Protein AF-Q0AUW6-F1 (afdb_monomer_lite)

Organism: Syntrophomonas wolfei subsp. wolfei (strain DSM 2245B / Goettingen) (NCBI:txid335541)

Sequence (126 aa):
MKEVIQAVCSNRLVLLEAATELVDLLIDYTGIEPEFVSKVCRELIRFVGPDIGNISTSLALLAEPLTNIALTLHRHPDYRDIGLQMFEELISLNIRETRSALDILDRRLLKTTNTPFRPRRRRKKS

pLDDT: mean 77.43, std 13.71, range [48.94, 93.38]

Structure (mmCIF, N/CA/C/O backbone):
data_AF-Q0AUW6-F1
#
_entry.id   AF-Q0AUW6-F1
#
loop_
_atom_site.group_PDB
_atom_site.id
_atom_site.type_symbol
_atom_site.label_atom_id
_atom_site.label_alt_id
_atom_site.label_comp_id
_atom_site.label_asym_id
_atom_site.label_entity_id
_atom_site.label_seq_id
_atom_site.pdbx_PDB_ins_code
_atom_site.Cartn_x
_atom_site.Cartn_y
_atom_site.Cartn_z
_atom_site.occupancy
_atom_site.B_iso_or_equiv
_atom_site.auth_seq_id
_atom_site.auth_comp_id
_atom_site.auth_asym_id
_atom_site.auth_atom_id
_atom_site.pdbx_PDB_model_num
ATOM 1 N N . MET A 1 1 ? -11.856 14.181 1.381 1.00 73.56 1 MET A N 1
ATOM 2 C CA . MET A 1 1 ? -10.451 13.763 1.147 1.00 73.56 1 MET A CA 1
ATOM 3 C C . MET A 1 1 ? -10.336 12.280 0.795 1.00 73.56 1 MET A C 1
ATOM 5 O O . MET A 1 1 ? -9.754 11.982 -0.236 1.00 73.56 1 MET A O 1
ATOM 9 N N . LYS A 1 2 ? -10.949 11.354 1.553 1.00 77.00 2 LYS A N 1
ATOM 10 C CA . LYS A 1 2 ? -10.939 9.906 1.238 1.00 77.00 2 LYS A CA 1
ATOM 11 C C . LYS A 1 2 ? -11.475 9.553 -0.156 1.00 77.00 2 LYS A C 1
ATOM 13 O O . LYS A 1 2 ? -10.849 8.768 -0.854 1.00 77.00 2 LYS A O 1
ATOM 18 N N . GLU A 1 3 ? -12.573 10.176 -0.581 1.00 81.44 3 GLU A N 1
ATOM 19 C CA . GLU A 1 3 ? -13.159 9.971 -1.919 1.00 81.44 3 GLU A CA 1
ATOM 20 C C . GLU A 1 3 ? -12.208 10.391 -3.049 1.00 81.44 3 GLU A C 1
ATOM 22 O O . GLU A 1 3 ? -12.113 9.713 -4.066 1.00 81.44 3 GLU A O 1
ATOM 27 N N . VAL A 1 4 ? -11.444 11.471 -2.846 1.00 81.75 4 VAL A N 1
ATOM 28 C CA . VAL A 1 4 ? -10.431 11.934 -3.809 1.00 81.75 4 VAL A CA 1
ATOM 29 C C . VAL A 1 4 ? -9.301 10.913 -3.909 1.00 81.75 4 VAL A C 1
ATOM 31 O O . VAL A 1 4 ? -8.920 10.533 -5.009 1.00 81.75 4 VAL A O 1
ATOM 34 N N . ILE A 1 5 ? -8.813 10.404 -2.774 1.00 81.19 5 ILE A N 1
ATOM 35 C CA . ILE A 1 5 ? -7.769 9.370 -2.753 1.00 81.19 5 ILE A CA 1
ATOM 36 C C . ILE A 1 5 ? -8.269 8.078 -3.417 1.00 81.19 5 ILE A C 1
ATOM 38 O O . ILE A 1 5 ? -7.539 7.465 -4.189 1.00 81.19 5 ILE A O 1
ATOM 42 N N . GLN A 1 6 ? -9.523 7.683 -3.188 1.00 80.81 6 GLN A N 1
ATOM 43 C CA . GLN A 1 6 ? -10.125 6.528 -3.864 1.00 80.81 6 GLN A CA 1
ATOM 44 C C . GLN A 1 6 ? -10.243 6.731 -5.380 1.00 80.81 6 GLN A C 1
ATOM 46 O O . GLN A 1 6 ? -9.961 5.808 -6.146 1.00 80.81 6 GLN A O 1
ATOM 51 N N . ALA A 1 7 ? -10.614 7.934 -5.823 1.00 81.06 7 ALA A N 1
ATOM 52 C CA . ALA A 1 7 ? -10.652 8.273 -7.241 1.00 81.06 7 ALA A CA 1
ATOM 53 C C . ALA A 1 7 ? -9.251 8.210 -7.876 1.00 81.06 7 ALA A C 1
ATOM 55 O O . ALA A 1 7 ? -9.108 7.663 -8.969 1.00 81.06 7 ALA A O 1
ATOM 56 N N . VAL A 1 8 ? -8.215 8.676 -7.165 1.00 82.12 8 VAL A N 1
ATOM 57 C CA . VAL A 1 8 ? -6.808 8.531 -7.581 1.00 82.12 8 VAL A CA 1
ATOM 58 C C . VAL A 1 8 ? -6.421 7.055 -7.684 1.00 82.12 8 VAL A C 1
ATOM 60 O O . VAL A 1 8 ? -5.900 6.641 -8.714 1.00 82.12 8 VAL A O 1
ATOM 63 N N . CYS A 1 9 ? -6.757 6.230 -6.686 1.00 80.81 9 CYS A N 1
ATOM 64 C CA . CYS A 1 9 ? -6.477 4.786 -6.705 1.00 80.81 9 CYS A CA 1
ATOM 65 C C . CYS A 1 9 ? -7.161 4.051 -7.868 1.00 80.81 9 CYS A C 1
ATOM 67 O O . CYS A 1 9 ? -6.681 3.012 -8.309 1.00 80.81 9 CYS A O 1
ATOM 69 N N . SER A 1 10 ? -8.272 4.588 -8.377 1.00 84.00 10 SER A N 1
ATOM 70 C CA . SER A 1 10 ? -9.023 4.001 -9.492 1.00 84.00 10 SER A CA 1
ATOM 71 C C . SER A 1 10 ? -8.428 4.336 -10.867 1.00 84.00 10 SER A C 1
ATOM 73 O O . SER A 1 10 ? -8.835 3.746 -11.868 1.00 84.00 10 SER A O 1
ATOM 75 N N . ASN A 1 11 ? -7.474 5.272 -10.947 1.00 85.44 11 ASN A N 1
ATOM 76 C CA . ASN A 1 11 ? -6.841 5.687 -12.195 1.00 85.44 11 ASN A CA 1
ATOM 77 C C . ASN A 1 11 ? -5.327 5.462 -12.138 1.00 85.44 11 ASN A C 1
ATOM 79 O O . ASN A 1 11 ? -4.599 6.230 -11.517 1.00 85.44 11 ASN A O 1
ATOM 83 N N . ARG A 1 12 ? -4.840 4.443 -12.860 1.00 81.31 12 ARG A N 1
ATOM 84 C CA . ARG A 1 12 ? -3.423 4.050 -12.844 1.00 81.31 12 ARG A CA 1
ATOM 85 C C . ARG A 1 12 ? -2.466 5.194 -13.189 1.00 81.31 12 ARG A C 1
ATOM 87 O O . ARG A 1 12 ? -1.431 5.299 -12.549 1.00 81.31 12 ARG A O 1
ATOM 94 N N . LEU A 1 13 ? -2.775 6.027 -14.185 1.00 83.06 13 LEU A N 1
ATOM 95 C CA . LEU A 1 13 ? -1.857 7.096 -14.604 1.00 83.06 13 LEU A CA 1
ATOM 96 C C . LEU A 1 13 ? -1.721 8.165 -13.518 1.00 83.06 13 LEU A C 1
ATOM 98 O O . LEU A 1 13 ? -0.608 8.538 -13.164 1.00 83.06 13 LEU A O 1
ATOM 102 N N . VAL A 1 14 ? -2.849 8.584 -12.944 1.00 85.56 14 VAL A N 1
ATOM 103 C CA . VAL A 1 14 ? -2.870 9.570 -11.854 1.00 85.56 14 VAL A CA 1
ATOM 104 C C . VAL A 1 14 ? -2.225 8.992 -10.594 1.00 85.56 14 VAL A C 1
ATOM 106 O O . VAL A 1 14 ? -1.473 9.681 -9.913 1.00 85.56 14 VAL A O 1
ATOM 109 N N . LEU A 1 15 ? -2.474 7.712 -10.303 1.00 83.94 15 LEU A N 1
ATOM 110 C CA . LEU A 1 15 ? -1.857 7.017 -9.180 1.00 83.94 15 LEU A CA 1
ATOM 111 C C . LEU A 1 15 ? -0.336 6.949 -9.319 1.00 83.94 15 LEU A C 1
ATOM 113 O O . LEU A 1 15 ? 0.348 7.156 -8.329 1.00 83.94 15 LEU A O 1
ATOM 117 N N . LEU A 1 16 ? 0.190 6.679 -10.519 1.00 81.81 16 LEU A N 1
ATOM 118 C CA . LEU A 1 16 ? 1.634 6.638 -10.774 1.00 81.81 16 LEU A CA 1
ATOM 119 C C . LEU A 1 16 ? 2.290 8.004 -10.566 1.00 81.81 16 LEU A C 1
ATOM 121 O O . LEU A 1 16 ? 3.367 8.078 -9.982 1.00 81.81 16 LEU A O 1
ATOM 125 N N . GLU A 1 17 ? 1.639 9.070 -11.027 1.00 84.81 17 GLU A N 1
ATOM 126 C CA . GLU A 1 17 ? 2.150 10.436 -10.905 1.00 84.81 17 GLU A CA 1
ATOM 127 C C . GLU A 1 17 ? 2.133 10.923 -9.448 1.00 84.81 17 GLU A C 1
ATOM 129 O O . GLU A 1 17 ? 3.096 11.530 -8.988 1.00 84.81 17 GLU A O 1
ATOM 134 N N . ALA A 1 18 ? 1.086 10.577 -8.695 1.00 86.69 18 ALA A N 1
ATOM 135 C CA . ALA A 1 18 ? 0.919 10.973 -7.298 1.00 86.69 18 ALA A CA 1
ATOM 136 C C . ALA A 1 18 ? 1.488 9.964 -6.281 1.00 86.69 18 ALA A C 1
ATOM 138 O O . ALA A 1 18 ? 1.356 10.182 -5.078 1.00 86.69 18 ALA A O 1
ATOM 139 N N . ALA A 1 19 ? 2.081 8.845 -6.718 1.00 85.69 19 ALA A N 1
ATOM 140 C CA . ALA A 1 19 ? 2.393 7.708 -5.845 1.00 85.69 19 ALA A CA 1
ATOM 141 C C . ALA A 1 19 ? 3.298 8.091 -4.666 1.00 85.69 19 ALA A C 1
ATOM 143 O O . ALA A 1 19 ? 3.030 7.695 -3.535 1.00 85.69 19 ALA A O 1
ATOM 144 N N . THR A 1 20 ? 4.344 8.875 -4.923 1.00 85.88 20 THR A N 1
ATOM 145 C CA . THR A 1 20 ? 5.307 9.300 -3.897 1.00 85.88 20 THR A CA 1
ATOM 146 C C . THR A 1 20 ? 4.659 10.196 -2.856 1.00 85.88 20 THR A C 1
ATOM 148 O O . THR A 1 20 ? 4.694 9.882 -1.671 1.00 85.88 20 THR A O 1
ATOM 151 N N . GLU A 1 21 ? 3.985 11.254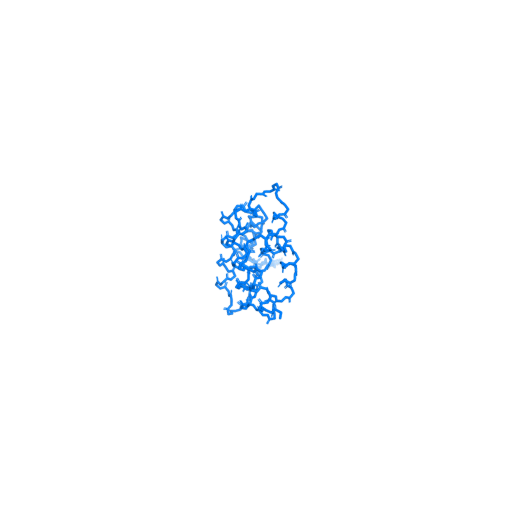 -3.303 1.00 87.69 21 GLU A N 1
ATOM 152 C CA . GLU A 1 21 ? 3.299 12.204 -2.422 1.00 87.69 21 GLU A CA 1
ATOM 153 C C . GLU A 1 21 ? 2.191 11.518 -1.614 1.00 87.69 21 GLU A C 1
ATOM 155 O O . GLU A 1 21 ? 1.995 11.799 -0.430 1.00 87.69 21 GLU A O 1
ATOM 160 N N . LEU A 1 22 ? 1.478 10.581 -2.245 1.00 88.56 22 LEU A N 1
ATOM 161 C CA . LEU A 1 22 ? 0.434 9.804 -1.598 1.00 88.56 22 LEU A CA 1
ATOM 162 C C . LEU A 1 22 ? 1.011 8.883 -0.521 1.00 88.56 22 LEU A C 1
ATOM 164 O O . LEU A 1 22 ? 0.459 8.823 0.573 1.00 88.56 22 LEU A O 1
ATOM 168 N N . VAL A 1 23 ? 2.101 8.168 -0.804 1.00 89.19 23 VAL A N 1
ATOM 169 C CA . VAL A 1 23 ? 2.736 7.276 0.175 1.00 89.19 23 VAL A CA 1
ATOM 170 C C . VAL A 1 23 ? 3.295 8.067 1.353 1.00 89.19 23 VAL A C 1
ATOM 172 O O . VAL A 1 23 ? 3.044 7.673 2.490 1.00 89.19 23 VAL A O 1
ATOM 175 N N . ASP A 1 24 ? 3.959 9.197 1.103 1.00 88.19 24 ASP A N 1
ATOM 176 C CA . ASP A 1 24 ? 4.466 10.074 2.163 1.00 88.19 24 ASP A CA 1
ATOM 177 C C . ASP A 1 24 ? 3.335 10.556 3.080 1.00 88.19 24 ASP A C 1
ATOM 179 O O . ASP A 1 24 ? 3.449 10.479 4.303 1.00 88.19 24 ASP A O 1
ATOM 183 N N . LEU A 1 25 ? 2.193 10.953 2.505 1.00 88.88 25 LEU A N 1
ATOM 184 C CA . LEU A 1 25 ? 1.008 11.325 3.278 1.00 88.88 25 LEU A CA 1
ATOM 185 C C . LEU A 1 25 ? 0.486 10.159 4.134 1.00 88.88 25 LEU A C 1
ATOM 187 O O . LEU A 1 25 ? 0.053 10.369 5.264 1.00 88.88 25 LEU A O 1
ATOM 191 N N . LEU A 1 26 ? 0.493 8.926 3.620 1.00 88.94 26 LEU A N 1
ATOM 192 C CA . LEU A 1 26 ? -0.078 7.765 4.314 1.00 88.94 26 LEU A CA 1
ATOM 193 C C . LEU A 1 26 ? 0.740 7.309 5.528 1.00 88.94 26 LEU A C 1
ATOM 195 O O . LEU A 1 26 ? 0.167 6.692 6.433 1.00 88.94 26 LEU A O 1
ATOM 199 N N . ILE A 1 27 ? 2.041 7.617 5.587 1.00 88.25 27 ILE A N 1
ATOM 200 C CA . ILE A 1 27 ? 2.907 7.262 6.724 1.00 88.25 27 ILE A CA 1
ATOM 201 C C . ILE A 1 27 ? 2.308 7.800 8.027 1.00 88.25 27 ILE A C 1
ATOM 203 O O . ILE A 1 27 ? 2.071 7.031 8.963 1.00 88.25 27 ILE A O 1
ATOM 207 N N . ASP A 1 28 ? 1.954 9.085 8.051 1.00 87.25 28 ASP A N 1
ATOM 208 C CA . ASP A 1 28 ? 1.410 9.750 9.240 1.00 87.25 28 ASP A CA 1
ATOM 209 C C . ASP A 1 28 ? 0.012 9.236 9.623 1.00 87.25 28 ASP A C 1
ATOM 211 O O . ASP A 1 28 ? -0.367 9.228 10.797 1.00 87.25 28 ASP A O 1
ATOM 215 N N . TYR A 1 29 ? -0.753 8.738 8.649 1.00 87.81 29 TYR A N 1
ATOM 216 C CA . TYR A 1 29 ? -2.094 8.195 8.877 1.00 87.81 29 TYR A CA 1
ATOM 217 C C . TYR A 1 29 ? -2.095 6.720 9.286 1.00 87.81 29 TYR A C 1
ATOM 219 O O . TYR A 1 29 ? -3.129 6.223 9.734 1.00 87.81 29 TYR A O 1
ATOM 227 N N . THR A 1 30 ? -0.965 6.012 9.191 1.00 89.06 30 THR A N 1
ATOM 228 C CA . THR A 1 30 ? -0.908 4.554 9.417 1.00 89.06 30 THR A CA 1
ATOM 229 C C . THR A 1 30 ? -1.336 4.163 10.834 1.00 89.06 30 THR A C 1
ATOM 231 O O . THR A 1 30 ? -1.976 3.131 11.022 1.00 89.06 30 THR A O 1
ATOM 234 N N . GLY A 1 31 ? -1.030 4.997 11.833 1.00 84.12 31 GLY A N 1
ATOM 235 C CA . GLY A 1 31 ? -1.442 4.776 13.224 1.00 84.12 31 GLY A CA 1
ATOM 236 C C . GLY A 1 31 ? -2.837 5.305 13.578 1.00 84.12 31 GLY A C 1
ATOM 237 O O . GLY A 1 31 ? -3.364 4.940 14.624 1.00 84.12 31 GLY A O 1
ATOM 238 N N . ILE A 1 32 ? -3.425 6.162 12.738 1.00 88.50 32 ILE A N 1
ATOM 239 C CA . ILE A 1 32 ? -4.703 6.842 13.008 1.00 88.50 32 ILE A CA 1
ATOM 240 C C . ILE A 1 32 ? -5.846 6.127 12.282 1.00 88.50 32 ILE A C 1
ATOM 242 O O . ILE A 1 32 ? -6.893 5.863 12.868 1.00 88.50 32 ILE A O 1
ATOM 246 N N . GLU A 1 33 ? -5.638 5.786 11.009 1.00 90.38 33 GLU A N 1
ATOM 247 C CA . GLU A 1 33 ? -6.628 5.143 10.144 1.00 90.38 33 GLU A CA 1
ATOM 248 C C . GLU A 1 33 ? -6.039 3.914 9.421 1.00 90.38 33 GLU A C 1
ATOM 250 O O . GLU A 1 33 ? -5.966 3.884 8.186 1.00 90.38 33 GLU A O 1
ATOM 255 N N . PRO A 1 34 ? -5.637 2.866 10.163 1.00 90.88 34 PRO A N 1
ATOM 256 C CA . PRO A 1 34 ? -4.966 1.692 9.598 1.00 90.88 34 PRO A CA 1
ATOM 257 C C . PRO A 1 34 ? -5.803 0.969 8.532 1.00 90.88 34 PRO A C 1
ATOM 259 O O . PRO A 1 34 ? -5.256 0.471 7.545 1.00 90.88 34 PRO A O 1
ATOM 262 N N . GLU A 1 35 ? -7.135 0.967 8.663 1.00 91.50 35 GLU A N 1
ATOM 263 C CA . GLU A 1 35 ? -8.027 0.390 7.652 1.00 91.50 35 GLU A CA 1
ATOM 264 C C . GLU A 1 35 ? -7.864 1.074 6.297 1.00 91.50 35 GLU A C 1
ATOM 266 O O . GLU A 1 35 ? -7.674 0.414 5.272 1.00 91.50 35 GLU A O 1
ATOM 271 N N . PHE A 1 36 ? -7.928 2.406 6.306 1.00 89.88 36 PHE A N 1
ATOM 272 C CA . PHE A 1 36 ? -7.871 3.228 5.109 1.00 89.88 36 PHE A CA 1
ATOM 273 C C . PHE A 1 36 ? -6.500 3.114 4.451 1.00 89.88 36 PHE A C 1
ATOM 275 O O . PHE A 1 36 ? -6.417 2.818 3.259 1.00 89.88 36 PHE A O 1
ATOM 282 N N . VAL A 1 37 ? -5.435 3.238 5.247 1.00 92.00 37 VAL A N 1
ATOM 283 C CA . VAL A 1 37 ? -4.059 3.094 4.764 1.00 92.00 37 VAL A CA 1
ATOM 284 C C . VAL A 1 37 ? -3.838 1.721 4.135 1.00 92.00 37 VAL A C 1
ATOM 286 O O . VAL A 1 37 ? -3.299 1.636 3.032 1.00 92.00 37 VAL A O 1
ATOM 289 N N . SER A 1 38 ? -4.322 0.646 4.765 1.00 91.25 38 SER A N 1
ATOM 290 C CA . SER A 1 38 ? -4.155 -0.706 4.225 1.00 91.25 38 SER A CA 1
ATOM 291 C C . SER A 1 38 ? -4.885 -0.937 2.900 1.00 91.25 38 SER A C 1
ATOM 293 O O . SER A 1 38 ? -4.426 -1.729 2.077 1.00 91.25 38 SER A O 1
ATOM 295 N N . LYS A 1 39 ? -6.029 -0.275 2.682 1.00 90.75 39 LYS A N 1
ATOM 296 C CA . LYS A 1 39 ? -6.779 -0.355 1.420 1.00 90.75 39 LYS A CA 1
ATOM 297 C C . LYS A 1 39 ? -6.028 0.371 0.311 1.00 90.75 39 LYS A C 1
ATOM 299 O O . LYS A 1 39 ? -5.798 -0.207 -0.745 1.00 90.75 39 LYS A O 1
ATOM 304 N N . VAL A 1 40 ? -5.593 1.602 0.579 1.00 90.00 40 VAL A N 1
ATOM 305 C CA . VAL A 1 40 ? -4.870 2.423 -0.401 1.00 90.00 40 VAL A CA 1
ATOM 306 C C . VAL A 1 40 ? -3.534 1.783 -0.779 1.00 90.00 40 VAL A C 1
ATOM 308 O O . VAL A 1 40 ? -3.236 1.641 -1.961 1.00 90.00 40 VAL A O 1
ATOM 311 N N . CYS A 1 41 ? -2.756 1.324 0.204 1.00 90.38 41 CYS A N 1
ATOM 312 C CA . CYS A 1 41 ? -1.459 0.706 -0.064 1.00 90.38 41 CYS A CA 1
ATOM 313 C C . CYS A 1 41 ? -1.584 -0.607 -0.844 1.00 90.38 41 CYS A C 1
ATOM 315 O O . CYS A 1 41 ? -0.736 -0.883 -1.684 1.00 90.38 41 CYS A O 1
ATOM 317 N N . ARG A 1 42 ? -2.640 -1.402 -0.618 1.00 89.94 42 ARG A N 1
ATOM 318 C CA . ARG A 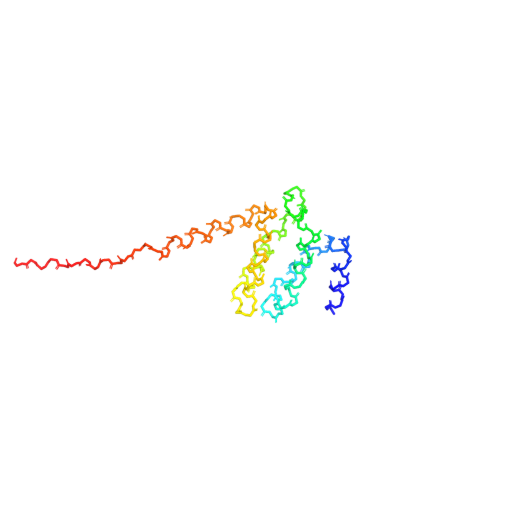1 42 ? -2.881 -2.620 -1.407 1.00 89.94 42 ARG A CA 1
ATOM 319 C C . ARG A 1 42 ? -3.204 -2.321 -2.863 1.00 89.94 42 ARG A C 1
ATOM 321 O O . ARG A 1 42 ? -2.649 -2.971 -3.743 1.00 89.94 42 ARG A O 1
ATOM 328 N N . GLU A 1 43 ? -4.038 -1.320 -3.133 1.00 88.25 43 GLU A N 1
ATOM 329 C CA . GLU A 1 43 ? -4.275 -0.892 -4.517 1.00 88.25 43 GLU A CA 1
ATOM 330 C C . GLU A 1 43 ? -2.984 -0.361 -5.157 1.00 88.25 43 GLU A C 1
ATOM 332 O O . GLU A 1 43 ? -2.669 -0.700 -6.297 1.00 88.25 43 GLU A O 1
ATOM 337 N N . LEU A 1 44 ? -2.170 0.386 -4.408 1.00 87.62 44 LEU A N 1
ATOM 338 C CA . LEU A 1 44 ? -0.882 0.873 -4.897 1.00 87.62 44 LEU A CA 1
ATOM 339 C C . LEU A 1 44 ? 0.078 -0.278 -5.233 1.00 87.62 44 LEU A C 1
ATOM 341 O O . LEU A 1 44 ? 0.609 -0.318 -6.341 1.00 87.62 44 LEU A O 1
ATOM 345 N N . ILE A 1 45 ? 0.247 -1.257 -4.341 1.00 86.94 45 ILE A N 1
ATOM 346 C CA . ILE A 1 45 ? 1.063 -2.457 -4.594 1.00 86.94 45 ILE A CA 1
ATOM 347 C C . ILE A 1 45 ? 0.529 -3.227 -5.810 1.00 86.94 45 ILE A C 1
ATOM 349 O O . ILE A 1 45 ? 1.307 -3.668 -6.652 1.00 86.94 45 ILE A O 1
ATOM 353 N N . ARG A 1 46 ? -0.792 -3.331 -5.969 1.00 85.12 46 ARG A N 1
ATOM 354 C CA . ARG A 1 46 ? -1.414 -4.015 -7.107 1.00 85.12 46 ARG A CA 1
ATOM 355 C C . ARG A 1 46 ? -1.130 -3.334 -8.450 1.00 85.12 46 ARG A C 1
ATOM 357 O O . ARG A 1 46 ? -0.869 -4.026 -9.432 1.00 85.12 46 ARG A O 1
ATOM 364 N N . PHE A 1 47 ? -1.214 -2.005 -8.517 1.00 81.56 47 PHE A N 1
ATOM 365 C CA . PHE A 1 47 ? -1.088 -1.258 -9.778 1.00 81.56 47 PHE A CA 1
ATOM 366 C C . PHE A 1 47 ? 0.340 -0.840 -10.123 1.00 81.56 47 PHE A C 1
ATOM 368 O O . PHE A 1 47 ? 0.663 -0.701 -11.306 1.00 81.56 47 PHE A O 1
ATOM 375 N N . VAL A 1 48 ? 1.160 -0.612 -9.100 1.00 76.00 48 VAL A N 1
ATOM 376 C CA . VAL A 1 48 ? 2.504 -0.031 -9.203 1.00 76.00 48 VAL A CA 1
ATOM 377 C C . VAL A 1 48 ? 3.580 -1.064 -8.851 1.00 76.00 48 VAL A C 1
ATOM 379 O O . VAL A 1 48 ? 4.715 -0.931 -9.288 1.00 76.00 48 VAL A O 1
ATOM 382 N N . GLY A 1 49 ? 3.242 -2.142 -8.135 1.00 72.50 49 GLY A N 1
ATOM 383 C CA . GLY A 1 49 ? 4.181 -3.174 -7.669 1.00 72.50 49 GLY A CA 1
ATOM 384 C C . GLY A 1 49 ? 5.167 -3.720 -8.709 1.00 72.50 49 GLY A C 1
ATOM 385 O O . GLY A 1 49 ? 6.357 -3.799 -8.395 1.00 72.50 49 GLY A O 1
ATOM 386 N N . PRO A 1 50 ? 4.743 -4.045 -9.948 1.00 72.94 50 PRO A N 1
ATOM 387 C CA . PRO A 1 50 ? 5.665 -4.477 -11.001 1.00 72.94 50 PRO A CA 1
ATOM 388 C C . PRO A 1 50 ? 6.727 -3.426 -11.357 1.00 72.94 50 PRO A C 1
ATOM 390 O O . PRO A 1 50 ? 7.853 -3.782 -11.701 1.00 72.94 50 PRO A O 1
ATOM 393 N N . ASP A 1 51 ? 6.378 -2.143 -11.246 1.00 69.75 51 ASP A N 1
ATOM 394 C CA . ASP A 1 51 ? 7.262 -1.016 -11.534 1.00 69.75 51 ASP A CA 1
ATOM 395 C C . ASP A 1 51 ? 8.172 -0.697 -10.325 1.00 69.75 51 ASP A C 1
ATOM 397 O O . ASP A 1 51 ? 9.335 -0.349 -10.517 1.00 69.75 51 ASP A O 1
ATOM 401 N N . ILE A 1 52 ? 7.708 -0.921 -9.083 1.00 67.25 52 ILE A N 1
ATOM 402 C CA . ILE A 1 52 ? 8.506 -0.753 -7.843 1.00 67.25 52 ILE A CA 1
ATOM 403 C C . ILE A 1 52 ? 9.699 -1.721 -7.805 1.00 67.25 52 ILE A C 1
ATOM 405 O O . ILE A 1 52 ? 10.786 -1.356 -7.362 1.00 67.25 52 ILE A O 1
ATOM 409 N N . GLY A 1 53 ? 9.527 -2.948 -8.306 1.00 61.75 53 GLY A N 1
ATOM 410 C CA . GLY A 1 53 ? 10.615 -3.929 -8.414 1.00 61.75 53 GLY A CA 1
ATOM 411 C C . GLY A 1 53 ? 11.695 -3.553 -9.442 1.00 61.75 53 GLY A C 1
ATOM 412 O O . GLY A 1 53 ? 12.766 -4.166 -9.474 1.00 61.75 53 GLY A O 1
ATOM 413 N N . ASN A 1 54 ? 11.445 -2.543 -10.281 1.00 68.56 54 ASN A N 1
ATOM 414 C CA . ASN A 1 54 ? 12.402 -2.048 -11.258 1.00 68.56 54 ASN A CA 1
ATOM 415 C C . ASN A 1 54 ? 13.199 -0.858 -10.694 1.00 68.56 54 ASN A C 1
ATOM 417 O O . ASN A 1 54 ? 12.759 0.290 -10.743 1.00 68.56 54 ASN A O 1
ATOM 421 N N . ILE A 1 55 ? 14.426 -1.144 -10.244 1.00 59.44 55 ILE A N 1
ATOM 422 C CA . ILE A 1 55 ? 15.384 -0.202 -9.622 1.00 59.44 55 ILE A CA 1
ATOM 423 C C . ILE A 1 55 ? 15.689 1.027 -10.505 1.00 59.44 55 ILE A C 1
ATOM 425 O O . ILE A 1 55 ? 16.144 2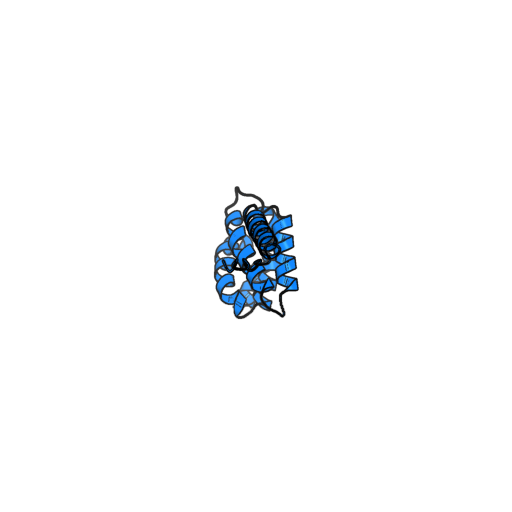.052 -10.009 1.00 59.44 55 ILE A O 1
ATOM 429 N N . SER A 1 56 ? 15.440 0.948 -11.815 1.00 58.34 56 SER A N 1
ATOM 430 C CA . SER A 1 56 ? 15.650 2.070 -12.741 1.00 58.34 56 SER A CA 1
ATOM 431 C C . SER A 1 56 ? 14.511 3.100 -12.761 1.00 58.34 56 SER A C 1
ATOM 433 O O . SER A 1 56 ? 14.620 4.109 -13.456 1.00 58.34 56 SER A O 1
ATOM 435 N N . THR A 1 57 ? 13.431 2.871 -12.008 1.00 70.25 57 THR A N 1
ATOM 436 C CA . THR A 1 57 ? 12.273 3.770 -11.937 1.00 70.25 57 THR A CA 1
ATOM 437 C C . THR A 1 57 ? 12.294 4.610 -10.660 1.00 70.25 57 THR A C 1
ATOM 439 O O . THR A 1 57 ? 12.750 4.163 -9.608 1.00 70.25 57 THR A O 1
ATOM 442 N N . SER A 1 58 ? 11.737 5.823 -10.721 1.00 70.69 58 SER A N 1
ATOM 443 C CA . SER A 1 58 ? 11.505 6.664 -9.535 1.00 70.69 58 SER A CA 1
ATOM 444 C C . SER A 1 58 ? 10.624 5.978 -8.483 1.00 70.69 58 SER A C 1
ATOM 446 O O . SER A 1 58 ? 10.697 6.309 -7.304 1.00 70.69 58 SER A O 1
ATOM 448 N N . LEU A 1 59 ? 9.833 4.984 -8.894 1.00 75.75 59 LEU A N 1
ATOM 449 C CA . LEU A 1 59 ? 8.919 4.221 -8.047 1.00 75.75 59 LEU A CA 1
ATOM 450 C C . LEU A 1 59 ? 9.641 3.225 -7.134 1.00 75.75 59 LEU A C 1
ATOM 452 O O . LEU A 1 59 ? 9.077 2.826 -6.118 1.00 75.75 59 LEU A O 1
ATOM 456 N N . ALA A 1 60 ? 10.900 2.881 -7.424 1.00 75.00 60 ALA A N 1
ATOM 457 C CA . ALA A 1 60 ? 11.732 2.102 -6.510 1.00 75.00 60 ALA A CA 1
ATOM 458 C C . ALA A 1 60 ? 11.910 2.806 -5.149 1.00 75.00 60 ALA A C 1
ATOM 460 O O . ALA A 1 60 ? 12.081 2.141 -4.133 1.00 75.00 60 ALA A O 1
ATOM 461 N N . LEU A 1 61 ? 11.791 4.140 -5.093 1.00 79.12 61 LEU A N 1
ATOM 462 C CA . LEU A 1 61 ? 11.844 4.906 -3.842 1.00 79.12 61 LEU A CA 1
ATOM 463 C C . LEU A 1 61 ? 10.654 4.624 -2.909 1.00 79.12 61 LEU A C 1
ATOM 465 O O . LEU A 1 61 ? 10.748 4.875 -1.712 1.00 79.12 61 LEU A O 1
ATOM 469 N N . LEU A 1 62 ? 9.554 4.062 -3.423 1.00 83.81 62 LEU A N 1
ATOM 470 C CA . LEU A 1 62 ? 8.373 3.709 -2.623 1.00 83.81 62 LEU A CA 1
ATOM 471 C C . LEU A 1 62 ? 8.576 2.430 -1.801 1.00 83.81 62 LEU A C 1
ATOM 473 O O . LEU A 1 62 ? 7.818 2.161 -0.871 1.00 83.81 62 LEU A O 1
ATOM 477 N N . ALA A 1 63 ? 9.608 1.651 -2.124 1.00 81.62 63 ALA A N 1
ATOM 478 C CA . ALA A 1 63 ? 9.969 0.406 -1.464 1.00 81.62 63 ALA A CA 1
ATOM 479 C C . ALA A 1 63 ? 10.080 0.528 0.063 1.00 81.62 63 ALA A C 1
ATOM 481 O O . ALA A 1 63 ? 9.440 -0.215 0.813 1.00 81.62 63 ALA A O 1
ATOM 482 N N . GLU A 1 64 ? 10.908 1.463 0.523 1.00 83.62 64 GLU A N 1
ATOM 483 C CA . GLU A 1 64 ? 11.173 1.701 1.939 1.00 83.62 64 GLU A CA 1
ATOM 484 C C . GLU A 1 64 ? 9.923 2.176 2.701 1.00 83.62 64 GLU A C 1
ATOM 486 O O . GLU A 1 64 ? 9.558 1.524 3.687 1.00 83.62 64 GLU A O 1
ATOM 491 N N . PRO A 1 65 ? 9.211 3.236 2.274 1.00 88.75 65 PRO A N 1
ATOM 492 C CA . PRO A 1 65 ? 8.037 3.700 3.000 1.00 88.75 65 PRO A CA 1
ATOM 493 C C . PRO A 1 65 ? 6.894 2.676 2.995 1.00 88.75 65 PRO A C 1
ATOM 495 O O . PRO A 1 65 ? 6.288 2.459 4.044 1.00 88.75 65 PRO A O 1
ATOM 498 N N . LEU A 1 66 ? 6.652 1.948 1.895 1.00 89.44 66 LEU A N 1
ATOM 499 C CA . LEU A 1 66 ? 5.662 0.859 1.878 1.00 89.44 66 LEU A CA 1
ATOM 500 C C . LEU A 1 66 ? 6.041 -0.279 2.832 1.00 89.44 66 LEU A C 1
ATOM 502 O O . LEU A 1 66 ? 5.180 -0.815 3.533 1.00 89.44 66 LEU A O 1
ATOM 506 N N . THR A 1 67 ? 7.333 -0.612 2.913 1.00 88.19 67 THR A N 1
ATOM 507 C CA . THR A 1 67 ? 7.839 -1.598 3.876 1.00 88.19 67 THR A CA 1
ATOM 508 C C . THR A 1 67 ? 7.598 -1.125 5.315 1.00 88.19 67 THR A C 1
ATOM 510 O O . THR A 1 67 ? 7.128 -1.898 6.150 1.00 88.19 67 THR A O 1
ATOM 513 N N . ASN A 1 68 ? 7.847 0.152 5.615 1.00 89.81 68 ASN A N 1
ATOM 514 C CA . ASN A 1 68 ? 7.601 0.728 6.940 1.00 89.81 68 ASN A CA 1
ATOM 515 C C . ASN A 1 68 ? 6.110 0.745 7.309 1.00 89.81 68 ASN A C 1
ATOM 517 O O . ASN A 1 68 ? 5.761 0.420 8.450 1.00 89.81 68 ASN A O 1
ATOM 521 N N . ILE A 1 69 ? 5.226 1.055 6.356 1.00 92.31 69 ILE A N 1
ATOM 522 C CA . ILE A 1 69 ? 3.771 0.989 6.546 1.00 92.31 69 ILE A CA 1
ATOM 523 C C . ILE A 1 69 ? 3.346 -0.451 6.856 1.00 92.31 69 ILE A C 1
ATOM 525 O O . ILE A 1 69 ? 2.660 -0.680 7.853 1.00 92.31 69 ILE A O 1
ATOM 529 N N . ALA A 1 70 ? 3.809 -1.434 6.077 1.00 92.00 70 ALA A N 1
ATOM 530 C CA . ALA A 1 70 ? 3.499 -2.847 6.302 1.00 92.00 70 ALA A CA 1
ATOM 531 C C . ALA A 1 70 ? 3.947 -3.320 7.698 1.00 92.00 70 ALA A C 1
ATOM 533 O O . ALA A 1 70 ? 3.175 -3.948 8.425 1.00 92.00 70 ALA A O 1
ATOM 534 N N . LEU A 1 71 ? 5.157 -2.944 8.130 1.00 90.50 71 LEU A N 1
ATOM 535 C CA . LEU A 1 71 ? 5.659 -3.255 9.473 1.00 90.50 71 LEU A CA 1
ATOM 536 C C . LEU A 1 71 ? 4.861 -2.563 10.584 1.00 90.50 71 LEU A C 1
ATOM 538 O O . LEU A 1 71 ? 4.679 -3.139 11.659 1.00 90.50 71 LEU A O 1
ATOM 542 N N . THR A 1 72 ? 4.395 -1.339 10.348 1.00 92.25 72 THR A N 1
ATOM 543 C CA . THR A 1 72 ? 3.579 -0.591 11.312 1.00 92.25 72 THR A CA 1
ATOM 544 C C . THR A 1 72 ? 2.199 -1.228 11.457 1.00 92.25 72 THR A C 1
ATOM 546 O O . THR A 1 72 ? 1.774 -1.495 12.581 1.00 92.25 72 THR A O 1
ATOM 549 N N . LEU A 1 73 ? 1.551 -1.581 10.343 1.00 92.62 73 LEU A N 1
ATOM 550 C CA . LEU A 1 73 ? 0.294 -2.333 10.339 1.00 92.62 73 LEU A CA 1
ATOM 551 C C . LEU A 1 73 ? 0.454 -3.701 11.013 1.00 92.62 73 LEU A C 1
ATOM 553 O O . LEU A 1 73 ? -0.392 -4.085 11.814 1.00 92.62 73 LEU A O 1
ATOM 557 N N . HIS A 1 74 ? 1.571 -4.400 10.779 1.00 91.31 74 HIS A N 1
ATOM 558 C CA . HIS A 1 74 ? 1.832 -5.698 11.405 1.00 91.31 74 HIS A CA 1
ATOM 559 C C . HIS A 1 74 ? 1.922 -5.618 12.940 1.00 91.31 74 HIS A C 1
ATOM 561 O O . HIS A 1 74 ? 1.604 -6.572 13.648 1.00 91.31 74 HIS A O 1
ATOM 567 N N . ARG A 1 75 ? 2.361 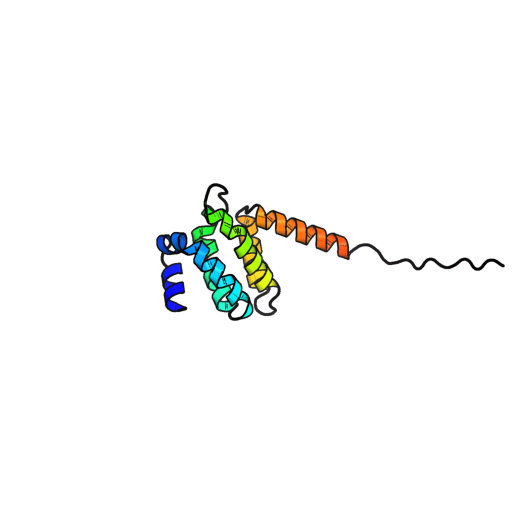-4.476 13.482 1.00 90.00 75 ARG A N 1
ATOM 568 C CA . ARG A 1 75 ? 2.417 -4.241 14.933 1.00 90.00 75 ARG A CA 1
ATOM 569 C C . ARG A 1 75 ? 1.060 -3.862 15.527 1.00 90.00 75 ARG A C 1
ATOM 571 O O . ARG A 1 75 ? 0.915 -3.924 16.746 1.00 90.00 75 ARG A O 1
ATOM 578 N N . HIS A 1 76 ? 0.089 -3.477 14.702 1.00 90.25 76 HIS A N 1
ATOM 579 C CA . HIS A 1 76 ? -1.256 -3.145 15.151 1.00 90.25 76 HIS A CA 1
ATOM 580 C C . HIS A 1 76 ? -2.073 -4.434 15.366 1.00 90.25 76 HIS A C 1
ATOM 582 O O . HIS A 1 76 ? -2.173 -5.230 14.432 1.00 90.25 76 HIS A O 1
ATOM 588 N N . PRO A 1 77 ? -2.701 -4.654 16.540 1.00 88.19 77 PRO A N 1
ATOM 589 C CA . PRO A 1 77 ? -3.390 -5.912 16.856 1.00 88.19 77 PRO A CA 1
ATOM 590 C C . PRO A 1 77 ? -4.417 -6.338 15.800 1.00 88.19 77 PRO A C 1
ATOM 592 O O . PRO A 1 77 ? -4.361 -7.463 15.315 1.00 88.19 77 PRO A O 1
ATOM 595 N N . ASP A 1 78 ? -5.280 -5.408 15.384 1.00 92.69 78 ASP A N 1
ATOM 596 C CA . ASP A 1 78 ? -6.370 -5.691 14.438 1.00 92.69 78 ASP A CA 1
ATOM 597 C C . ASP A 1 78 ? -5.934 -5.761 12.962 1.00 92.69 78 ASP A C 1
ATOM 599 O O . ASP A 1 78 ? -6.679 -6.255 12.121 1.00 92.69 78 ASP A O 1
ATOM 603 N N . TYR A 1 79 ? -4.729 -5.279 12.630 1.00 92.50 79 TYR A N 1
ATOM 604 C CA . TYR A 1 79 ? -4.214 -5.222 11.250 1.00 92.50 79 TYR A CA 1
ATOM 605 C C . TYR A 1 79 ? -2.956 -6.064 11.058 1.00 92.50 79 TYR A C 1
ATOM 607 O O . TYR A 1 79 ? -2.304 -5.984 10.017 1.00 92.50 79 TYR A O 1
ATOM 615 N N . ARG A 1 80 ? -2.636 -6.910 12.041 1.00 91.38 80 ARG A N 1
ATOM 616 C CA . ARG A 1 80 ? -1.423 -7.720 12.058 1.00 91.38 80 ARG A CA 1
ATOM 617 C C . ARG A 1 80 ? -1.276 -8.575 10.804 1.00 91.38 80 ARG A C 1
ATOM 619 O O . ARG A 1 80 ? -0.221 -8.557 10.167 1.00 91.38 80 ARG A O 1
ATOM 626 N N . ASP A 1 81 ? -2.335 -9.300 10.458 1.00 92.88 81 ASP A N 1
ATOM 627 C CA . ASP A 1 81 ? -2.345 -10.216 9.315 1.00 92.88 81 ASP A CA 1
ATOM 628 C C . ASP A 1 81 ? -2.288 -9.452 7.992 1.00 92.88 81 ASP A C 1
ATOM 630 O O . ASP A 1 81 ? -1.586 -9.852 7.069 1.00 92.88 81 ASP A O 1
ATOM 634 N N . ILE A 1 82 ? -2.953 -8.297 7.928 1.00 93.38 82 ILE A N 1
ATOM 635 C CA . ILE A 1 82 ? -2.925 -7.413 6.759 1.00 93.38 82 ILE A CA 1
ATOM 636 C C . ILE A 1 82 ? -1.513 -6.861 6.537 1.00 93.38 82 ILE A C 1
ATOM 638 O O . ILE A 1 82 ? -1.005 -6.900 5.419 1.00 93.38 82 ILE A O 1
ATOM 642 N N . GLY A 1 83 ? -0.861 -6.379 7.597 1.00 92.12 83 GLY A N 1
ATOM 643 C CA . GLY A 1 83 ? 0.515 -5.897 7.521 1.00 92.12 83 GLY A CA 1
ATOM 644 C C . GLY A 1 83 ? 1.498 -6.997 7.120 1.00 92.12 83 GLY A C 1
ATOM 645 O O . GLY A 1 83 ? 2.421 -6.733 6.354 1.00 92.12 83 GLY A O 1
ATOM 646 N N . LEU A 1 84 ? 1.276 -8.235 7.580 1.00 92.31 84 LEU A N 1
ATOM 647 C CA . LEU A 1 84 ? 2.085 -9.387 7.178 1.00 92.31 84 LEU A CA 1
ATOM 648 C C . LEU A 1 84 ? 1.920 -9.702 5.687 1.00 92.31 84 LEU A C 1
ATOM 650 O O . LEU A 1 84 ? 2.920 -9.803 4.985 1.00 92.31 84 LEU A O 1
ATOM 654 N N . GLN A 1 85 ? 0.680 -9.791 5.201 1.00 92.25 85 GLN A N 1
ATOM 655 C CA . GLN A 1 85 ? 0.390 -10.050 3.786 1.00 92.25 85 GLN A CA 1
ATOM 656 C C . GLN A 1 85 ? 1.024 -8.993 2.880 1.00 92.25 85 GLN A C 1
ATOM 658 O O . GLN A 1 85 ? 1.697 -9.330 1.911 1.00 92.25 85 GLN A O 1
ATOM 663 N N . MET A 1 86 ? 0.889 -7.711 3.235 1.00 90.62 86 MET A N 1
ATOM 664 C CA . MET A 1 86 ? 1.529 -6.625 2.488 1.00 90.62 86 MET A CA 1
ATOM 665 C C . MET A 1 86 ? 3.056 -6.761 2.470 1.00 90.62 86 MET A C 1
ATOM 667 O O . MET A 1 86 ? 3.688 -6.533 1.443 1.00 90.62 86 MET A O 1
ATOM 671 N N . PHE A 1 87 ? 3.664 -7.139 3.596 1.00 87.88 87 PHE A N 1
ATOM 672 C CA . PHE A 1 87 ? 5.107 -7.351 3.668 1.00 87.88 87 PHE A CA 1
ATOM 673 C C . PHE A 1 87 ? 5.554 -8.517 2.769 1.00 87.88 87 PHE A C 1
ATOM 675 O O . PHE A 1 87 ? 6.539 -8.386 2.045 1.00 87.88 87 PHE A O 1
ATOM 682 N N . GLU A 1 88 ? 4.812 -9.626 2.754 1.00 87.88 88 GLU A N 1
ATOM 683 C CA . GLU A 1 88 ? 5.066 -10.778 1.876 1.00 87.88 88 GLU A CA 1
ATOM 684 C C . GLU A 1 88 ? 4.918 -10.428 0.388 1.00 87.88 88 GLU A C 1
ATOM 686 O O . GLU A 1 88 ? 5.765 -10.811 -0.425 1.00 87.88 88 GLU A O 1
ATOM 691 N N . GLU A 1 89 ? 3.902 -9.642 0.027 1.00 87.06 89 GLU A N 1
ATOM 692 C CA . GLU A 1 89 ? 3.721 -9.132 -1.336 1.00 87.06 89 GLU A CA 1
ATOM 693 C C . GLU A 1 89 ? 4.928 -8.288 -1.774 1.00 87.06 89 GLU A C 1
ATOM 695 O O . GLU A 1 89 ? 5.498 -8.534 -2.839 1.00 87.06 89 GLU A O 1
ATOM 700 N N . LEU A 1 90 ? 5.399 -7.366 -0.930 1.00 84.44 90 LEU A N 1
ATOM 701 C CA . LEU A 1 90 ? 6.584 -6.546 -1.213 1.00 84.44 90 LEU A CA 1
ATOM 702 C C . LEU A 1 90 ? 7.864 -7.391 -1.378 1.00 84.44 90 LEU A C 1
ATOM 704 O O . LEU A 1 90 ? 8.692 -7.099 -2.245 1.00 84.44 90 LEU A O 1
ATOM 708 N N . ILE A 1 91 ? 8.017 -8.480 -0.613 1.00 80.25 91 ILE A N 1
ATOM 709 C CA . ILE A 1 91 ? 9.128 -9.436 -0.781 1.00 80.25 91 ILE A CA 1
ATOM 710 C C . ILE A 1 91 ? 9.048 -10.132 -2.143 1.00 80.25 91 ILE A C 1
ATOM 712 O O . ILE A 1 91 ? 10.069 -10.285 -2.824 1.00 80.25 91 ILE A O 1
ATOM 716 N N . SER A 1 92 ? 7.844 -10.557 -2.539 1.00 78.12 92 SER A N 1
ATOM 717 C CA . SER A 1 92 ? 7.613 -11.262 -3.804 1.00 78.12 92 SER A CA 1
ATOM 718 C C . SER A 1 92 ? 7.947 -10.399 -5.026 1.00 78.12 92 SER A C 1
ATOM 720 O O . SER A 1 92 ? 8.445 -10.913 -6.027 1.00 78.12 92 SER A O 1
ATOM 722 N N . LEU A 1 93 ? 7.789 -9.077 -4.901 1.00 73.06 93 LEU A N 1
ATOM 723 C CA . LEU A 1 93 ? 8.134 -8.082 -5.921 1.00 73.06 93 LEU A CA 1
ATOM 724 C C . LEU A 1 93 ? 9.646 -7.811 -6.034 1.00 73.06 93 LEU A C 1
ATOM 726 O O . LEU A 1 93 ? 10.068 -6.965 -6.818 1.00 73.06 93 LEU A O 1
ATOM 730 N N . ASN A 1 94 ? 10.477 -8.560 -5.299 1.00 60.69 94 ASN A N 1
ATOM 731 C CA . ASN A 1 94 ? 11.939 -8.496 -5.350 1.00 60.69 94 ASN A CA 1
ATOM 732 C C . ASN A 1 94 ? 12.518 -7.117 -4.992 1.00 60.69 94 ASN A C 1
ATOM 734 O O . ASN A 1 94 ? 13.597 -6.736 -5.451 1.00 60.69 94 ASN A O 1
ATOM 738 N N . ILE A 1 95 ? 11.816 -6.388 -4.132 1.00 61.50 95 ILE A N 1
ATOM 739 C CA . ILE A 1 95 ? 12.273 -5.111 -3.606 1.00 61.50 95 ILE A CA 1
ATOM 740 C C . ILE A 1 95 ? 13.490 -5.375 -2.708 1.00 61.50 95 ILE A C 1
ATOM 742 O O . ILE A 1 95 ? 13.415 -6.081 -1.694 1.00 61.50 95 ILE A O 1
ATOM 746 N N . ARG A 1 96 ? 14.654 -4.851 -3.105 1.00 57.56 96 ARG A N 1
ATOM 747 C CA . ARG A 1 96 ? 15.945 -5.112 -2.445 1.00 57.56 96 ARG A CA 1
ATOM 748 C C . ARG A 1 96 ? 15.947 -4.611 -0.997 1.00 57.56 96 ARG A C 1
ATOM 750 O O . ARG A 1 96 ? 16.551 -5.229 -0.117 1.00 57.56 96 ARG A O 1
ATOM 757 N N . GLU A 1 97 ? 15.230 -3.529 -0.748 1.00 57.47 97 GLU A N 1
ATOM 758 C CA . GLU A 1 97 ? 15.015 -2.886 0.543 1.00 57.47 97 GLU A CA 1
ATOM 759 C C . GLU A 1 97 ? 14.165 -3.779 1.456 1.00 57.47 97 GLU A C 1
ATOM 761 O O . GLU A 1 97 ? 14.537 -4.005 2.607 1.00 57.47 97 GLU A O 1
ATOM 766 N N . THR A 1 98 ? 13.096 -4.393 0.937 1.00 56.41 98 THR A N 1
ATOM 767 C CA . THR A 1 98 ? 12.270 -5.340 1.699 1.00 56.41 98 THR A CA 1
ATOM 768 C C . THR A 1 98 ? 13.052 -6.611 2.034 1.00 56.41 98 THR A C 1
ATOM 770 O O . THR A 1 98 ? 12.975 -7.089 3.164 1.00 56.41 98 THR A O 1
ATOM 773 N N . ARG A 1 99 ? 13.900 -7.113 1.122 1.00 60.16 99 ARG A N 1
ATOM 774 C CA . ARG A 1 99 ? 14.846 -8.206 1.434 1.00 60.16 99 ARG A CA 1
ATOM 775 C C . ARG A 1 99 ? 15.836 -7.821 2.532 1.00 60.16 99 ARG A C 1
ATOM 777 O O . ARG A 1 99 ? 16.105 -8.621 3.419 1.00 60.16 99 ARG A O 1
ATOM 784 N N . SER A 1 100 ? 16.332 -6.586 2.512 1.00 59.53 100 SER A N 1
ATOM 785 C CA . SER A 1 100 ? 17.241 -6.075 3.545 1.00 59.53 100 SER A CA 1
ATOM 786 C C . SER A 1 100 ? 16.543 -5.945 4.907 1.00 59.53 100 SER A C 1
ATOM 788 O O . SER A 1 100 ? 17.121 -6.296 5.934 1.00 59.53 100 SER A O 1
ATOM 790 N N . ALA A 1 101 ? 15.282 -5.501 4.930 1.00 60.28 101 ALA A N 1
ATOM 791 C CA . ALA A 1 101 ? 14.458 -5.473 6.137 1.00 60.28 101 ALA A CA 1
ATOM 792 C C . ALA A 1 101 ? 14.177 -6.889 6.674 1.00 60.28 101 ALA A C 1
ATOM 794 O O . ALA A 1 101 ? 14.256 -7.110 7.884 1.00 60.28 101 ALA A O 1
ATOM 795 N N . LEU A 1 102 ? 13.918 -7.854 5.787 1.00 61.16 102 LEU A N 1
ATOM 796 C CA . LEU A 1 102 ? 13.747 -9.270 6.121 1.00 61.16 102 LEU A CA 1
ATOM 797 C C . LEU A 1 102 ? 15.031 -9.850 6.730 1.00 61.16 102 LEU A C 1
ATOM 799 O O . LEU A 1 102 ? 14.974 -10.424 7.811 1.00 61.16 102 LEU A O 1
ATOM 803 N N . ASP A 1 103 ? 16.195 -9.594 6.129 1.00 60.97 103 ASP A N 1
ATOM 804 C CA . ASP A 1 103 ? 17.496 -10.006 6.671 1.00 60.97 103 ASP A CA 1
ATOM 805 C C . ASP A 1 103 ? 17.756 -9.415 8.067 1.00 60.97 103 ASP A C 1
ATOM 807 O O . ASP A 1 103 ? 18.316 -10.079 8.942 1.00 60.97 103 ASP A O 1
ATOM 811 N N . ILE A 1 104 ? 17.356 -8.163 8.314 1.00 64.44 104 ILE A N 1
ATOM 81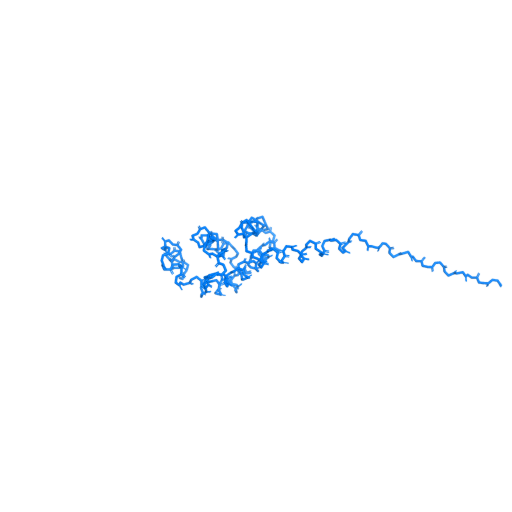2 C CA . ILE A 1 104 ? 17.474 -7.530 9.637 1.00 64.44 104 ILE A CA 1
ATOM 813 C C . ILE A 1 104 ? 16.533 -8.195 10.647 1.00 64.44 104 ILE A C 1
ATOM 815 O O . ILE A 1 104 ? 16.944 -8.445 11.785 1.00 64.44 104 ILE A O 1
ATOM 819 N N . LEU A 1 105 ? 15.288 -8.480 10.255 1.00 61.38 105 LEU A N 1
ATOM 820 C CA . LEU A 1 105 ? 14.317 -9.174 11.100 1.00 61.38 105 LEU A CA 1
ATOM 821 C C . LEU A 1 105 ? 14.787 -10.595 11.424 1.00 61.38 105 LEU A C 1
ATOM 823 O O . LEU A 1 105 ? 14.817 -10.961 12.598 1.00 61.38 105 LEU A O 1
ATOM 827 N N . ASP A 1 106 ? 15.246 -11.350 10.431 1.00 58.66 106 ASP A N 1
ATOM 828 C CA . ASP A 1 106 ? 15.727 -12.721 10.595 1.00 58.66 106 ASP A CA 1
ATOM 829 C C . ASP A 1 106 ? 16.977 -12.771 11.494 1.00 58.66 106 ASP A C 1
ATOM 831 O O . ASP A 1 106 ? 17.032 -13.493 12.495 1.00 58.66 106 ASP A O 1
ATOM 835 N N . ARG A 1 107 ? 17.940 -11.862 11.276 1.00 56.91 107 ARG A N 1
ATOM 836 C CA . ARG A 1 107 ? 19.099 -11.684 12.174 1.00 56.91 107 ARG A CA 1
ATOM 837 C C . ARG A 1 107 ? 18.707 -11.292 13.599 1.00 56.91 107 ARG A C 1
ATOM 839 O O . ARG A 1 107 ? 19.441 -11.609 14.539 1.00 56.91 107 ARG A O 1
ATOM 846 N N . ARG A 1 108 ? 17.597 -10.571 13.789 1.00 52.91 108 ARG A N 1
ATOM 847 C CA . ARG A 1 108 ? 17.088 -10.193 15.116 1.00 52.91 108 ARG A CA 1
ATOM 848 C C . ARG A 1 108 ? 16.436 -11.383 15.820 1.00 52.91 108 ARG A C 1
ATOM 850 O O . ARG A 1 108 ? 16.666 -11.539 17.017 1.00 52.91 108 ARG A O 1
ATOM 857 N N . LEU A 1 109 ? 15.714 -12.238 15.095 1.00 48.94 109 LEU A N 1
ATOM 858 C CA . LEU A 1 109 ? 15.122 -13.472 15.628 1.00 48.94 109 LEU A CA 1
ATOM 859 C C . LEU A 1 109 ? 16.199 -14.470 16.088 1.00 48.94 109 LEU A C 1
ATOM 861 O O . LEU A 1 109 ? 16.085 -15.036 17.175 1.00 48.94 109 LEU A O 1
ATOM 865 N N . LEU A 1 110 ? 17.299 -14.602 15.337 1.00 49.66 110 LEU A N 1
ATOM 866 C CA . LEU A 1 110 ? 18.435 -15.461 15.709 1.00 49.66 110 LEU A CA 1
ATOM 867 C C . LEU A 1 110 ? 19.165 -15.008 16.988 1.00 49.66 110 LEU A C 1
ATOM 869 O O . LEU A 1 110 ? 19.764 -15.827 17.684 1.00 49.66 110 LEU A O 1
ATOM 873 N N . LYS A 1 111 ? 19.123 -13.714 17.334 1.00 50.44 111 LYS A N 1
ATOM 874 C CA . LYS A 1 111 ? 19.761 -13.192 18.558 1.00 50.44 111 LYS A CA 1
ATOM 875 C C . LYS A 1 111 ? 18.959 -13.480 19.828 1.00 50.44 111 LYS A C 1
ATOM 877 O O . LYS A 1 111 ? 19.541 -13.497 20.909 1.00 50.44 111 LYS A O 1
ATOM 882 N N . THR A 1 112 ? 17.650 -13.706 19.729 1.00 49.50 112 THR A N 1
ATOM 883 C CA . THR A 1 112 ? 16.788 -13.913 20.904 1.00 49.50 112 THR A CA 1
ATOM 884 C C . THR A 1 112 ? 16.883 -15.337 21.468 1.00 49.50 112 THR A C 1
ATOM 886 O O . THR A 1 112 ? 16.564 -15.548 22.635 1.00 49.50 112 THR A O 1
ATOM 889 N N . THR A 1 113 ? 17.378 -16.315 20.703 1.00 49.12 113 THR A N 1
ATOM 890 C CA . THR A 1 113 ? 17.374 -17.734 21.108 1.00 49.12 113 THR A CA 1
ATOM 891 C C . THR A 1 113 ? 18.661 -18.244 21.755 1.00 49.12 113 THR A C 1
ATOM 893 O O . THR A 1 113 ? 18.703 -19.410 22.142 1.00 49.12 113 THR A O 1
ATOM 896 N N . ASN A 1 114 ? 19.705 -17.428 21.950 1.00 53.69 114 ASN A N 1
ATOM 897 C CA . ASN A 1 114 ? 20.956 -17.953 22.503 1.00 53.69 114 ASN A CA 1
ATOM 898 C C . ASN A 1 114 ? 21.675 -16.985 23.450 1.00 53.69 114 ASN A C 1
ATOM 900 O O . ASN A 1 114 ? 22.481 -16.156 23.047 1.00 53.69 114 ASN A O 1
ATOM 904 N N . THR A 1 115 ? 21.385 -17.117 24.744 1.00 53.78 115 THR A N 1
ATOM 905 C CA . THR A 1 115 ? 22.383 -17.410 25.791 1.00 53.78 115 THR A CA 1
ATOM 906 C C . THR A 1 115 ? 21.679 -17.456 27.155 1.00 53.78 115 THR A C 1
ATOM 908 O O . THR A 1 115 ? 21.339 -16.411 27.709 1.00 53.78 115 THR A O 1
ATOM 911 N N . PRO A 1 116 ? 21.472 -18.634 27.775 1.00 55.09 116 PRO A N 1
ATOM 912 C CA . PRO A 1 116 ? 21.197 -18.655 29.202 1.00 55.09 116 PRO A CA 1
ATOM 913 C C . PRO A 1 116 ? 22.458 -18.158 29.918 1.00 55.09 116 PRO A C 1
ATOM 915 O O . PRO A 1 116 ? 23.511 -18.802 29.869 1.00 55.09 116 PRO A O 1
ATOM 918 N N . PHE A 1 117 ? 22.361 -16.998 30.571 1.00 59.16 117 PHE A N 1
ATOM 919 C CA . PHE A 1 117 ? 23.356 -16.511 31.525 1.00 59.16 117 PHE A CA 1
ATOM 920 C C . PHE A 1 117 ? 23.607 -17.619 32.560 1.00 59.16 117 PHE A C 1
ATOM 922 O O . PHE A 1 117 ? 22.810 -17.826 33.472 1.00 59.16 117 PHE A O 1
ATOM 929 N N . ARG A 1 118 ? 24.707 -18.372 32.423 1.00 62.88 118 ARG A N 1
ATOM 930 C CA . ARG A 1 118 ? 25.155 -19.298 33.470 1.00 62.88 118 ARG A CA 1
ATOM 931 C C . ARG A 1 118 ? 25.771 -18.462 34.595 1.00 62.88 118 ARG A C 1
ATOM 933 O O . ARG A 1 118 ? 26.827 -17.865 34.371 1.00 62.88 118 ARG A O 1
ATOM 940 N N . PRO A 1 119 ? 25.188 -18.418 35.806 1.00 59.78 119 PRO A N 1
ATOM 941 C CA . PRO A 1 119 ? 25.826 -17.738 36.921 1.00 59.78 119 PRO A CA 1
ATOM 942 C C . PRO A 1 119 ? 27.149 -18.442 37.246 1.00 59.78 119 PRO A C 1
ATOM 944 O O . PRO A 1 119 ? 27.190 -19.628 37.583 1.00 59.78 119 PRO A O 1
ATOM 947 N N . ARG A 1 120 ? 28.261 -17.706 37.126 1.00 62.75 120 ARG A N 1
ATOM 948 C CA . ARG A 1 120 ? 29.596 -18.161 37.532 1.00 62.75 120 ARG A CA 1
ATOM 949 C C . ARG A 1 120 ? 29.585 -18.384 39.045 1.00 62.75 120 ARG A C 1
ATOM 951 O O . ARG A 1 120 ? 29.667 -17.441 39.828 1.00 62.75 120 ARG A O 1
ATOM 958 N N . ARG A 1 121 ? 29.479 -19.648 39.460 1.00 62.81 121 ARG A N 1
ATOM 959 C CA . ARG A 1 121 ? 29.587 -20.078 40.859 1.00 62.81 121 ARG A CA 1
ATOM 960 C C . ARG A 1 121 ? 30.963 -19.643 41.388 1.00 62.81 121 ARG A C 1
ATOM 962 O O . ARG A 1 121 ? 31.987 -20.196 40.989 1.00 62.81 121 ARG A O 1
ATOM 969 N N . ARG A 1 122 ? 30.994 -18.613 42.243 1.00 61.47 122 ARG A N 1
ATOM 970 C CA . ARG A 1 122 ? 32.198 -18.155 42.959 1.00 61.47 122 ARG A CA 1
ATOM 971 C C . ARG A 1 122 ? 32.782 -19.343 43.730 1.00 61.47 122 ARG A C 1
ATOM 973 O O . ARG A 1 122 ? 32.158 -19.836 44.6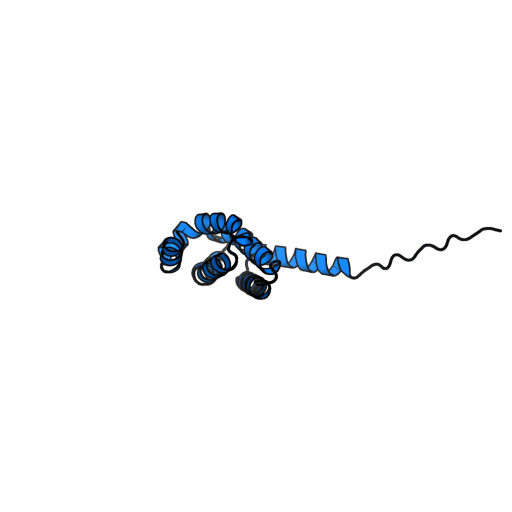67 1.00 61.47 122 ARG A O 1
ATOM 980 N N . ARG A 1 123 ? 33.976 -19.803 43.345 1.00 61.44 123 ARG A N 1
ATOM 981 C CA . ARG A 1 123 ? 34.780 -20.724 44.159 1.00 61.44 123 ARG A CA 1
ATOM 982 C C . ARG A 1 123 ? 35.175 -19.986 45.442 1.00 61.44 123 ARG A C 1
ATOM 984 O O . ARG A 1 123 ? 36.016 -19.093 45.402 1.00 61.44 123 ARG A O 1
ATOM 991 N N . LYS A 1 124 ? 34.541 -20.343 46.561 1.00 58.88 124 LYS A N 1
ATOM 992 C CA . LYS A 1 124 ? 35.032 -20.040 47.912 1.00 58.88 124 LYS A CA 1
ATOM 993 C C . LYS A 1 124 ? 36.374 -20.768 48.070 1.00 58.88 124 LYS A C 1
ATOM 995 O O . LYS A 1 124 ? 36.404 -21.988 47.935 1.00 58.88 124 LYS A O 1
ATOM 1000 N N . LYS A 1 125 ? 37.467 -20.029 48.276 1.00 57.94 125 LYS A N 1
ATOM 1001 C CA . LYS A 1 125 ? 38.723 -20.595 48.785 1.00 57.94 125 LYS A CA 1
ATOM 1002 C C . LYS A 1 125 ? 38.566 -20.780 50.298 1.00 57.94 125 LYS A C 1
ATOM 1004 O O . LYS A 1 125 ? 38.132 -19.837 50.961 1.00 57.94 125 LYS A O 1
ATOM 1009 N N . SER A 1 126 ? 38.841 -21.995 50.771 1.00 57.06 126 SER A N 1
ATOM 1010 C CA . SER A 1 126 ? 39.252 -22.271 52.153 1.00 57.06 126 SER A CA 1
ATOM 1011 C C . SER A 1 126 ? 40.661 -21.753 52.394 1.00 57.06 126 SER A C 1
ATOM 1013 O O . SER A 1 126 ? 41.414 -21.655 51.395 1.00 57.06 126 SER A O 1
#

Secondary structure (DSSP, 8-state):
-HHHHHHHHT-HHHHHHHHHHHHHHHHHHTTT-HHHHHHHHHHHHHHHHHHHT-TTSGGGGGHHHHHHHHHHHHHSGGGHHHHHHHHHHHHHTT-HHHHHHHHHHHHHHHHHT-------------

Radius of gyration: 20.09 Å; chains: 1; bounding box: 52×36×67 Å

Foldseek 3Di:
DLVVLVVCLVDLVSCVVCVVVVLVVLLVCCVPCVVSSLVSLVSCCVRCLLVCLPPPDPNVVSLQSQLVSLVSLCPDPVRVVSSVVSLVSSVVSVNVNSVVVVVVVVVVVVVVPDDDPDPDDDPDDD